Protein AF-A0A0Q8DLK9-F1 (afdb_monomer)

Solvent-accessible surface area (backbone atoms only — not comparable to full-atom values): 4175 Å² total; per-residue (Å²): 125,100,64,61,69,71,57,68,73,27,70,70,46,45,54,53,51,48,54,53,49,52,54,49,53,52,52,50,53,53,48,52,65,65,67,47,73,84,79,58,69,73,72,72,49,78,7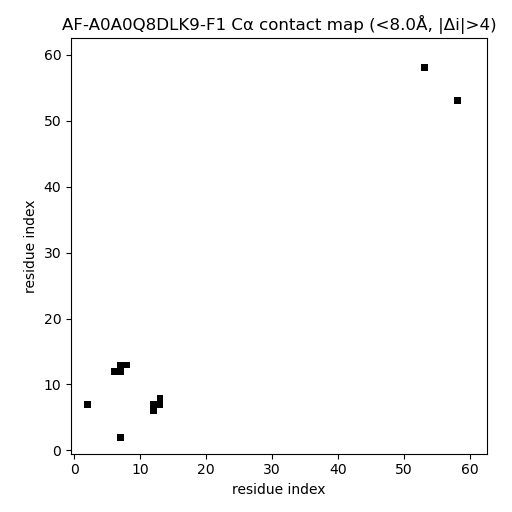6,79,77,70,74,90,64,84,89,51,98,62,80,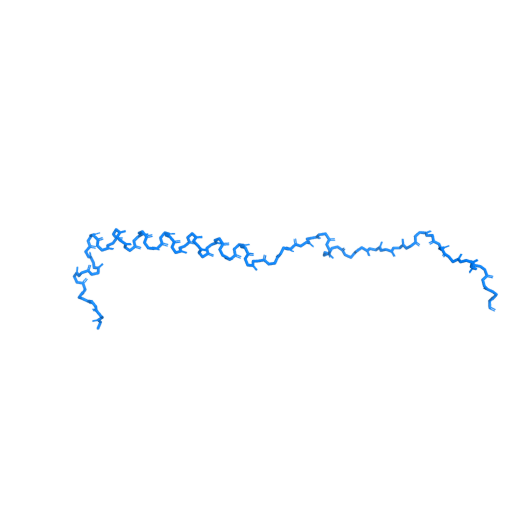78,66,82,129

Radius of gyration: 30.25 Å; Cα contacts (8 Å, |Δi|>4): 6; chains: 1; bounding box: 56×27×76 Å

Foldseek 3Di:
DPDDPCQCPDPVVVVVVVVVVVVVVVVVVVCVVVVPPPPPVVVVPPPPPPPPDDPDPCPCDDD

Structure (mmCIF, N/CA/C/O backbone):
data_AF-A0A0Q8DLK9-F1
#
_entry.id   AF-A0A0Q8DLK9-F1
#
loop_
_atom_site.group_PDB
_atom_site.id
_atom_site.type_symbol
_atom_site.label_atom_id
_atom_site.label_alt_id
_atom_site.label_comp_id
_atom_site.label_asym_id
_atom_site.label_entity_id
_atom_site.label_seq_id
_atom_site.pdbx_PDB_ins_code
_atom_site.Cartn_x
_atom_site.Cartn_y
_atom_site.Cartn_z
_atom_site.occupancy
_atom_site.B_iso_or_equiv
_atom_site.auth_seq_id
_atom_site.auth_comp_id
_atom_site.auth_asym_id
_atom_site.auth_atom_id
_atom_site.pdbx_PDB_model_num
ATOM 1 N N . MET A 1 1 ? 3.685 -7.188 -21.868 1.00 57.00 1 MET A N 1
ATOM 2 C CA . MET A 1 1 ? 4.101 -6.338 -20.728 1.00 57.00 1 MET A CA 1
ATOM 3 C C . MET A 1 1 ? 3.764 -4.895 -21.077 1.00 57.00 1 MET A C 1
ATOM 5 O O . MET A 1 1 ? 4.001 -4.525 -22.217 1.00 57.00 1 MET A O 1
ATOM 9 N N . LEU A 1 2 ? 3.159 -4.125 -20.159 1.00 82.12 2 LEU A N 1
ATOM 10 C CA . LEU A 1 2 ? 2.632 -2.777 -20.454 1.00 82.12 2 LEU A CA 1
ATOM 11 C C . LEU A 1 2 ? 3.738 -1.725 -20.692 1.00 82.12 2 LEU A C 1
ATOM 13 O O . LEU A 1 2 ? 3.481 -0.704 -21.317 1.00 82.12 2 LEU A O 1
ATOM 17 N N . PHE A 1 3 ? 4.965 -1.992 -20.229 1.00 84.75 3 PHE A N 1
ATOM 18 C CA . PHE A 1 3 ? 6.134 -1.128 -20.402 1.00 84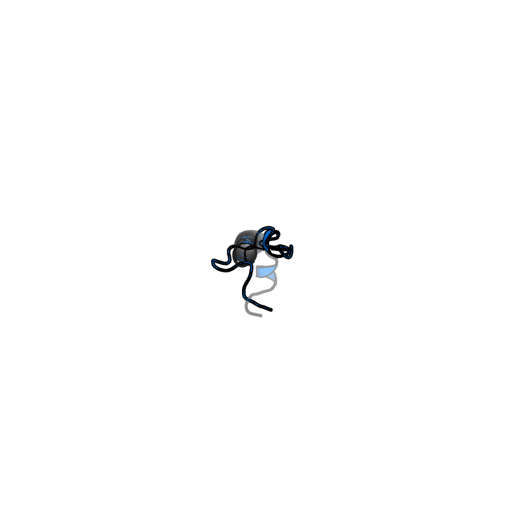.75 3 PHE A CA 1
ATOM 19 C C . PHE A 1 3 ? 7.359 -1.923 -20.883 1.00 84.75 3 PHE A C 1
ATOM 21 O O . PHE A 1 3 ? 7.478 -3.107 -20.550 1.00 84.75 3 PHE A O 1
ATOM 28 N N . PRO A 1 4 ? 8.289 -1.285 -21.619 1.00 91.31 4 PRO A N 1
ATOM 29 C CA . PRO A 1 4 ? 9.583 -1.872 -21.956 1.00 91.31 4 PRO A CA 1
ATOM 30 C C . PRO A 1 4 ? 10.442 -2.121 -20.709 1.00 91.31 4 PRO A C 1
ATOM 32 O O . PRO A 1 4 ? 10.494 -1.287 -19.805 1.00 91.31 4 PRO A O 1
ATOM 35 N N . GLU A 1 5 ? 11.187 -3.227 -20.686 1.00 86.31 5 GLU A N 1
ATOM 36 C CA . GLU A 1 5 ? 12.069 -3.590 -19.565 1.00 86.31 5 GLU A CA 1
ATOM 37 C C . GLU A 1 5 ? 13.121 -2.511 -19.260 1.00 86.31 5 GLU A C 1
ATOM 39 O O . GLU A 1 5 ? 13.379 -2.196 -18.097 1.00 86.31 5 GLU A O 1
ATOM 44 N N . ALA A 1 6 ? 13.676 -1.889 -20.304 1.00 89.25 6 ALA A N 1
ATOM 45 C CA . ALA A 1 6 ? 14.648 -0.806 -20.175 1.00 89.25 6 ALA A CA 1
ATOM 46 C C . ALA A 1 6 ? 14.092 0.409 -19.408 1.00 89.25 6 ALA A C 1
ATOM 48 O O . ALA A 1 6 ? 14.833 1.069 -18.683 1.00 89.25 6 ALA A O 1
ATOM 49 N N . LEU A 1 7 ? 12.788 0.686 -19.526 1.00 90.44 7 LEU A N 1
ATOM 50 C CA . LEU A 1 7 ? 12.132 1.789 -18.823 1.00 90.44 7 LEU A CA 1
ATOM 51 C C . LEU A 1 7 ? 11.987 1.477 -17.328 1.00 90.44 7 LEU A C 1
ATOM 53 O O . LEU A 1 7 ? 12.303 2.317 -16.489 1.00 90.44 7 LEU A O 1
ATOM 57 N N . VAL A 1 8 ? 11.565 0.256 -16.993 1.00 90.88 8 VAL A N 1
ATOM 58 C CA . VAL A 1 8 ? 11.358 -0.181 -15.601 1.00 90.88 8 VAL A CA 1
ATOM 59 C C . VAL A 1 8 ? 12.680 -0.271 -14.836 1.00 90.88 8 VAL A C 1
ATOM 61 O O . VAL A 1 8 ? 12.734 0.071 -13.658 1.00 90.88 8 VAL A O 1
ATOM 64 N N . ARG A 1 9 ? 13.763 -0.684 -15.504 1.00 91.88 9 ARG A N 1
ATOM 65 C CA . ARG A 1 9 ? 15.112 -0.729 -14.915 1.00 91.88 9 ARG A CA 1
ATOM 66 C C . ARG A 1 9 ? 15.814 0.631 -14.884 1.00 91.88 9 ARG A C 1
ATOM 68 O O . ARG A 1 9 ? 16.936 0.721 -14.390 1.00 91.88 9 ARG A O 1
ATOM 75 N N . SER A 1 10 ? 15.196 1.682 -15.421 1.00 94.88 10 SER A N 1
ATOM 76 C CA . SER A 1 10 ? 15.816 3.002 -15.467 1.00 94.88 10 SER A CA 1
ATOM 77 C C . SER A 1 10 ? 15.866 3.655 -14.082 1.00 94.88 10 SER A C 1
ATOM 79 O O . SER A 1 10 ? 14.943 3.555 -13.270 1.00 94.88 10 SER A O 1
ATOM 81 N N . HIS A 1 11 ? 16.950 4.385 -13.826 1.00 95.50 11 HIS A N 1
ATOM 82 C CA . HIS A 1 11 ? 17.146 5.105 -12.572 1.00 95.50 11 HIS A CA 1
ATOM 83 C C . HIS A 1 11 ? 16.044 6.137 -12.234 1.00 95.50 11 HIS A C 1
ATOM 85 O O . HIS A 1 11 ? 15.626 6.170 -11.073 1.00 95.50 11 HIS A O 1
ATOM 91 N N . PRO A 1 12 ? 15.529 6.962 -13.174 1.00 94.69 12 PRO A N 1
ATOM 92 C CA . PRO A 1 12 ? 14.452 7.903 -12.854 1.00 94.69 12 PRO A CA 1
ATOM 93 C C . PRO A 1 12 ? 13.141 7.192 -12.505 1.00 94.69 12 PRO A C 1
ATOM 95 O O . PRO A 1 12 ? 12.430 7.626 -11.599 1.00 94.69 12 PRO A O 1
ATOM 98 N N . PHE A 1 13 ? 12.840 6.070 -13.165 1.00 95.12 13 PHE A N 1
ATOM 99 C CA . PHE A 1 13 ? 11.671 5.260 -12.831 1.00 95.12 13 PHE A CA 1
ATOM 100 C C . PHE A 1 13 ? 11.774 4.695 -11.412 1.00 95.12 13 PHE A C 1
ATOM 102 O O . PHE A 1 13 ? 10.802 4.754 -10.664 1.00 95.12 13 PHE A O 1
ATOM 109 N N . ALA A 1 14 ? 12.957 4.226 -11.005 1.00 95.44 14 ALA A N 1
ATOM 110 C CA . ALA A 1 14 ? 13.190 3.732 -9.649 1.00 95.44 14 ALA A CA 1
ATOM 111 C C . ALA A 1 14 ? 12.939 4.807 -8.575 1.00 95.44 14 ALA A C 1
ATOM 113 O O . ALA A 1 14 ? 12.356 4.505 -7.536 1.00 95.44 14 ALA A O 1
ATOM 114 N N . ILE A 1 15 ? 13.316 6.065 -8.835 1.00 97.38 15 ILE A N 1
ATOM 115 C CA . ILE A 1 15 ? 13.053 7.188 -7.921 1.00 97.38 15 ILE A CA 1
ATOM 116 C C . ILE A 1 15 ? 11.540 7.400 -7.760 1.00 97.38 15 ILE A C 1
ATOM 118 O O . ILE A 1 15 ? 11.038 7.448 -6.638 1.00 97.38 15 ILE A O 1
ATOM 122 N N . LEU A 1 16 ? 10.797 7.471 -8.870 1.00 97.25 16 LEU A N 1
ATOM 123 C CA . LEU A 1 16 ? 9.337 7.621 -8.843 1.00 97.25 16 LEU A CA 1
ATOM 124 C C . LEU A 1 16 ? 8.654 6.433 -8.155 1.00 97.25 16 LEU A C 1
ATOM 126 O O . LEU A 1 16 ? 7.766 6.623 -7.324 1.00 97.25 16 LEU A O 1
ATOM 130 N N . ALA A 1 17 ? 9.098 5.213 -8.454 1.00 96.62 17 ALA A N 1
ATOM 131 C CA . ALA A 1 17 ? 8.593 3.999 -7.830 1.00 96.62 17 ALA A CA 1
ATOM 132 C C . ALA A 1 17 ? 8.838 4.002 -6.315 1.00 96.62 17 ALA A C 1
ATOM 134 O O . ALA A 1 17 ? 7.937 3.651 -5.558 1.00 96.62 17 ALA A O 1
ATOM 135 N N . ALA A 1 18 ? 10.010 4.458 -5.862 1.00 97.75 18 ALA A N 1
ATOM 136 C CA . ALA A 1 18 ? 10.312 4.600 -4.443 1.00 97.75 18 ALA A CA 1
ATOM 137 C C . ALA A 1 18 ? 9.383 5.617 -3.764 1.00 97.75 18 ALA A C 1
ATOM 139 O O . ALA A 1 18 ? 8.838 5.320 -2.703 1.00 97.75 18 ALA A O 1
ATOM 140 N N . PHE A 1 19 ? 9.124 6.773 -4.386 1.00 98.19 19 PHE A N 1
ATOM 141 C CA . PHE A 1 19 ? 8.161 7.745 -3.857 1.00 98.19 19 PHE A CA 1
ATOM 142 C C . PHE A 1 19 ? 6.758 7.151 -3.715 1.00 98.19 19 PHE A C 1
ATOM 144 O O . PHE A 1 19 ? 6.127 7.299 -2.666 1.00 98.19 19 PHE A O 1
ATOM 151 N N . VAL A 1 20 ? 6.265 6.456 -4.742 1.00 97.44 20 VAL A N 1
ATOM 152 C CA . VAL A 1 20 ? 4.951 5.797 -4.698 1.00 97.44 20 VAL A CA 1
ATOM 153 C C . VAL A 1 20 ? 4.925 4.711 -3.623 1.00 97.44 20 VAL A C 1
ATOM 155 O O . VAL A 1 20 ? 3.972 4.647 -2.845 1.00 97.44 20 VAL A O 1
ATOM 158 N N . ALA A 1 21 ? 5.976 3.894 -3.535 1.00 98.38 21 ALA A N 1
ATOM 159 C CA . ALA A 1 21 ? 6.089 2.824 -2.553 1.00 98.38 21 ALA A CA 1
ATOM 160 C C . ALA A 1 21 ? 6.085 3.369 -1.120 1.00 98.38 21 ALA A C 1
ATOM 162 O O . ALA A 1 21 ? 5.307 2.891 -0.300 1.00 98.38 21 ALA A O 1
ATOM 163 N N . ILE A 1 22 ? 6.879 4.404 -0.828 1.00 98.25 22 ILE A N 1
ATOM 164 C CA . ILE A 1 22 ? 6.943 5.027 0.502 1.00 98.25 22 ILE A CA 1
ATOM 165 C C . ILE A 1 22 ? 5.576 5.579 0.900 1.00 98.25 22 ILE A C 1
ATOM 167 O O . ILE A 1 22 ? 5.078 5.247 1.975 1.00 98.25 22 ILE A O 1
ATOM 171 N N . ASN A 1 23 ? 4.940 6.368 0.028 1.00 98.12 23 ASN A N 1
ATOM 172 C CA . ASN A 1 23 ? 3.610 6.908 0.306 1.00 98.12 23 ASN A CA 1
ATOM 173 C C . ASN A 1 23 ? 2.617 5.777 0.587 1.00 98.12 23 ASN A C 1
ATOM 175 O O . ASN A 1 23 ? 1.949 5.776 1.618 1.00 98.12 23 ASN A O 1
ATOM 179 N N . THR A 1 24 ? 2.572 4.775 -0.290 1.00 98.25 24 THR A N 1
ATOM 180 C CA . THR A 1 24 ? 1.653 3.640 -0.159 1.00 98.25 24 THR A CA 1
ATOM 181 C C . THR A 1 24 ? 1.872 2.895 1.155 1.00 98.25 24 THR A C 1
ATOM 183 O O . THR A 1 24 ? 0.915 2.666 1.888 1.00 98.25 24 THR A O 1
ATOM 186 N N . VAL A 1 25 ? 3.119 2.563 1.500 1.00 98.50 25 VAL A N 1
ATOM 187 C CA . VAL A 1 25 ? 3.450 1.848 2.740 1.00 98.50 25 VAL A CA 1
ATOM 188 C C . VAL A 1 25 ? 3.038 2.656 3.966 1.00 98.50 25 VAL A C 1
ATOM 190 O O . VAL A 1 25 ? 2.428 2.094 4.876 1.00 98.50 25 VAL A O 1
ATOM 193 N N . ILE A 1 26 ? 3.302 3.966 3.991 1.00 98.31 26 ILE A N 1
ATOM 194 C CA . ILE A 1 26 ? 2.895 4.840 5.099 1.00 98.31 26 ILE A CA 1
ATOM 195 C C . ILE A 1 26 ? 1.371 4.846 5.241 1.00 98.31 26 ILE A C 1
ATOM 197 O O . ILE A 1 26 ? 0.853 4.570 6.324 1.00 98.31 26 ILE A O 1
ATOM 201 N N . TYR A 1 27 ? 0.640 5.108 4.155 1.00 97.00 27 TYR A N 1
ATOM 202 C CA . TYR A 1 27 ? -0.821 5.168 4.197 1.00 97.00 27 TYR A CA 1
ATOM 203 C C . TYR A 1 27 ? -1.448 3.829 4.579 1.00 97.00 27 TYR A C 1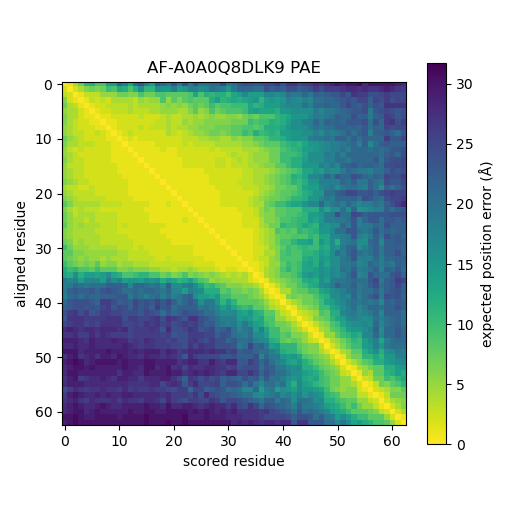
ATOM 205 O O . TYR A 1 27 ? -2.369 3.805 5.396 1.00 97.00 27 TYR A O 1
ATOM 213 N N . VAL A 1 28 ? -0.941 2.715 4.048 1.00 97.75 28 VAL A N 1
ATOM 214 C CA . VAL A 1 28 ? -1.402 1.368 4.407 1.00 97.75 28 VAL A CA 1
ATOM 215 C C . VAL A 1 28 ? -1.138 1.095 5.881 1.00 97.75 28 VAL A C 1
ATOM 217 O O . VAL A 1 28 ? -2.044 0.660 6.584 1.00 97.75 28 VAL A O 1
ATOM 220 N N . THR A 1 29 ? 0.057 1.417 6.380 1.00 97.44 29 THR A N 1
ATOM 221 C CA . THR A 1 29 ? 0.414 1.221 7.792 1.00 97.44 29 THR A CA 1
ATOM 222 C C . THR A 1 29 ? -0.530 1.995 8.709 1.00 97.44 29 THR A C 1
ATOM 224 O O . THR A 1 29 ? -1.088 1.424 9.645 1.00 97.44 29 THR A O 1
ATOM 227 N N . LEU A 1 30 ? -0.775 3.275 8.415 1.00 96.25 30 LEU A N 1
ATOM 228 C CA . LEU A 1 30 ? -1.705 4.104 9.185 1.00 96.25 30 LEU A CA 1
ATOM 229 C C . LEU A 1 30 ? -3.144 3.593 9.094 1.00 96.25 30 LEU A C 1
ATOM 231 O O . LEU A 1 30 ? -3.862 3.580 10.093 1.00 96.25 30 LEU A O 1
ATOM 235 N N . THR A 1 31 ? -3.561 3.155 7.909 1.00 96.56 31 THR A N 1
ATOM 236 C CA . THR A 1 31 ? -4.899 2.603 7.684 1.00 96.56 31 THR A CA 1
ATOM 237 C C . THR A 1 31 ? -5.096 1.332 8.493 1.00 96.56 31 THR A C 1
ATOM 239 O O . THR A 1 31 ? -6.093 1.226 9.193 1.00 96.56 31 THR A O 1
ATOM 242 N N . VAL A 1 32 ? -4.140 0.402 8.470 1.00 95.50 32 VAL A N 1
ATOM 243 C CA . VAL A 1 32 ? -4.194 -0.844 9.248 1.00 95.50 32 VAL A CA 1
ATOM 244 C C . VAL A 1 32 ? -4.183 -0.548 10.746 1.00 95.50 32 VAL A C 1
ATOM 246 O O . VAL A 1 32 ? -5.026 -1.064 11.477 1.00 95.50 32 VAL A O 1
ATOM 249 N N . ALA A 1 33 ? -3.290 0.336 11.203 1.00 92.94 33 ALA A N 1
ATOM 250 C CA . ALA A 1 33 ? -3.224 0.738 12.605 1.00 92.94 33 ALA A CA 1
ATOM 251 C C . ALA A 1 33 ? -4.545 1.357 13.093 1.00 92.94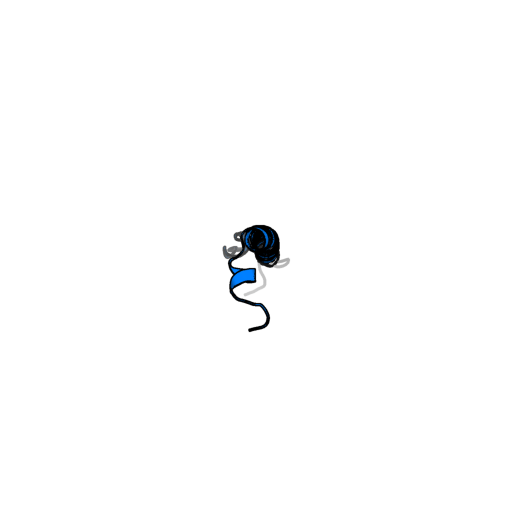 33 ALA A C 1
ATOM 253 O O . ALA A 1 33 ? -4.968 1.101 14.218 1.00 92.94 33 ALA A O 1
ATOM 254 N N . LYS A 1 34 ? -5.214 2.147 12.244 1.00 87.81 34 LYS A N 1
ATOM 255 C CA . LYS A 1 34 ? -6.491 2.799 12.562 1.00 87.81 34 LYS A CA 1
ATOM 256 C C . LYS A 1 34 ? -7.706 1.885 12.386 1.00 87.81 34 LYS A C 1
ATOM 258 O O . LYS A 1 34 ? -8.690 2.055 13.099 1.00 87.81 34 LYS A O 1
ATOM 263 N N . ALA A 1 35 ? -7.658 0.948 11.443 1.00 90.88 35 ALA A N 1
ATOM 264 C CA . ALA A 1 35 ? -8.704 -0.046 11.222 1.00 90.88 35 ALA A CA 1
ATOM 265 C C . ALA A 1 35 ? -8.729 -1.102 12.333 1.00 90.88 35 ALA A C 1
ATOM 267 O O . ALA A 1 35 ? -9.752 -1.760 12.524 1.00 90.88 35 ALA A O 1
ATOM 268 N N . MET A 1 36 ? -7.628 -1.258 13.077 1.00 84.56 36 MET A N 1
ATOM 269 C CA . MET A 1 36 ? -7.592 -2.148 14.226 1.00 84.56 36 MET A CA 1
ATOM 270 C C . MET A 1 36 ? -8.603 -1.668 15.282 1.00 84.56 36 MET A C 1
ATOM 272 O O . MET A 1 36 ? -8.509 -0.527 15.750 1.00 84.56 36 MET A O 1
ATOM 276 N N . PRO A 1 37 ? -9.583 -2.506 15.674 1.00 78.94 37 PRO A N 1
ATOM 277 C CA . PRO A 1 37 ? -10.518 -2.144 16.727 1.00 78.94 37 PRO A CA 1
ATOM 278 C C . PRO A 1 37 ? -9.731 -1.858 18.003 1.00 78.94 37 PRO A C 1
ATOM 280 O O . PRO A 1 37 ? -8.750 -2.535 18.308 1.00 78.94 37 PRO A O 1
ATOM 283 N N . LYS A 1 38 ? -10.150 -0.836 18.752 1.00 70.19 38 LYS A N 1
ATOM 284 C CA . LYS A 1 38 ? -9.498 -0.438 20.001 1.00 70.19 38 LYS A CA 1
ATOM 285 C C . LYS A 1 38 ? -9.573 -1.613 20.979 1.00 70.19 38 LYS A C 1
ATOM 287 O O . LYS A 1 38 ? -10.628 -1.881 21.546 1.00 70.19 38 LYS A O 1
ATOM 292 N N . ILE A 1 39 ? -8.472 -2.353 21.123 1.00 67.00 39 ILE A N 1
ATOM 293 C CA . ILE A 1 39 ? -8.394 -3.521 22.003 1.00 67.00 39 ILE A CA 1
ATOM 294 C C . ILE A 1 39 ? -8.417 -3.001 23.441 1.00 67.00 39 ILE A C 1
ATOM 296 O O . ILE A 1 39 ? -7.397 -2.598 24.000 1.00 67.00 39 ILE A O 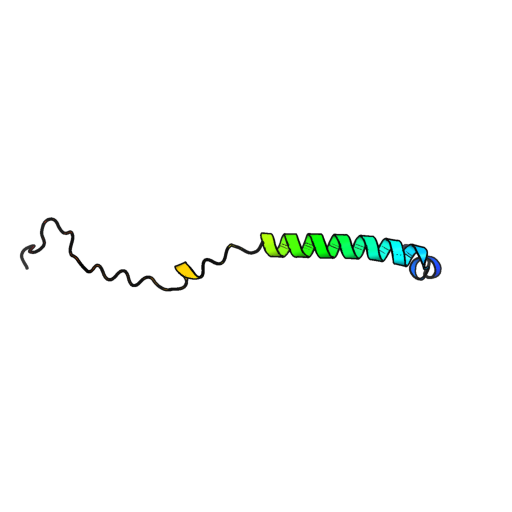1
ATOM 300 N N . TYR A 1 40 ? -9.604 -2.962 24.040 1.00 68.94 40 TYR A N 1
ATOM 301 C CA . TYR A 1 40 ? -9.763 -2.647 25.452 1.00 68.94 40 TYR A CA 1
ATOM 302 C C . TYR A 1 40 ? -9.332 -3.864 26.281 1.00 68.94 40 TYR A C 1
ATOM 304 O O . TYR A 1 40 ? -10.148 -4.697 26.665 1.00 68.94 40 TYR A O 1
ATOM 312 N N . PHE A 1 41 ? -8.037 -3.958 26.603 1.00 63.47 41 PHE A N 1
ATOM 313 C CA . PHE A 1 41 ? -7.502 -4.993 27.505 1.00 63.47 41 PHE A CA 1
ATOM 314 C C . PHE A 1 41 ? -8.191 -5.009 28.887 1.00 63.47 41 PHE A C 1
ATOM 316 O O . PHE A 1 41 ? -8.162 -6.024 29.582 1.00 63.47 41 PHE A O 1
ATOM 323 N N . GLY A 1 42 ? -8.837 -3.901 29.275 1.00 64.94 42 GLY A N 1
ATOM 324 C CA . GLY A 1 42 ? -9.639 -3.789 30.496 1.00 64.94 42 GLY A CA 1
ATOM 325 C C . GLY A 1 42 ? -10.928 -4.621 30.493 1.00 64.94 42 GLY A C 1
ATOM 326 O O . GLY A 1 42 ? -11.311 -5.098 31.558 1.00 64.94 42 GLY A O 1
ATOM 327 N N . ASP A 1 43 ? -11.543 -4.857 29.328 1.00 61.12 43 ASP A N 1
ATOM 328 C CA . ASP A 1 43 ? -12.730 -5.723 29.191 1.00 61.12 43 ASP A CA 1
ATOM 329 C C . ASP A 1 43 ? -12.357 -7.207 29.079 1.00 61.12 43 ASP A C 1
ATOM 331 O O . ASP A 1 43 ? -13.169 -8.086 29.367 1.00 61.12 43 ASP A O 1
ATOM 335 N N . TYR A 1 44 ? -11.108 -7.509 28.706 1.00 60.22 44 TYR A N 1
ATOM 336 C CA . TYR A 1 44 ? -10.626 -8.889 28.612 1.00 60.22 44 TYR A CA 1
ATOM 337 C C . TYR A 1 44 ? -10.404 -9.531 29.989 1.00 60.22 44 TYR A C 1
ATOM 339 O O . TYR A 1 44 ? -10.444 -10.755 30.136 1.00 60.22 44 TYR A O 1
ATOM 347 N N . ARG A 1 45 ? -10.219 -8.722 31.042 1.00 62.09 45 ARG A N 1
ATOM 348 C CA . ARG A 1 45 ? -10.334 -9.223 32.412 1.00 62.09 45 ARG A CA 1
ATOM 349 C C . ARG A 1 45 ? -11.814 -9.317 32.744 1.00 62.09 45 ARG A C 1
ATOM 351 O O . ARG A 1 45 ? -12.462 -8.293 32.932 1.00 62.09 45 ARG A O 1
ATOM 358 N N . ARG A 1 46 ? -12.332 -10.547 32.877 1.00 60.94 46 ARG A N 1
ATOM 359 C CA . ARG A 1 46 ? -13.632 -10.800 33.518 1.00 60.94 46 ARG A CA 1
ATOM 360 C C . ARG A 1 46 ? -13.681 -9.985 34.809 1.00 60.94 46 ARG A C 1
ATOM 362 O O . ARG A 1 46 ? -13.038 -10.352 35.793 1.00 60.94 46 ARG A O 1
ATOM 369 N N . ARG A 1 47 ? -14.431 -8.881 34.813 1.00 62.69 47 ARG A N 1
ATOM 370 C CA . ARG A 1 47 ? -14.813 -8.222 36.055 1.00 62.69 47 ARG A CA 1
ATOM 371 C C . ARG A 1 47 ? -15.621 -9.257 36.825 1.00 62.69 47 ARG A C 1
ATOM 373 O O . ARG A 1 47 ? -16.762 -9.547 36.473 1.00 62.69 47 ARG A O 1
ATOM 380 N N . ARG A 1 48 ? -15.009 -9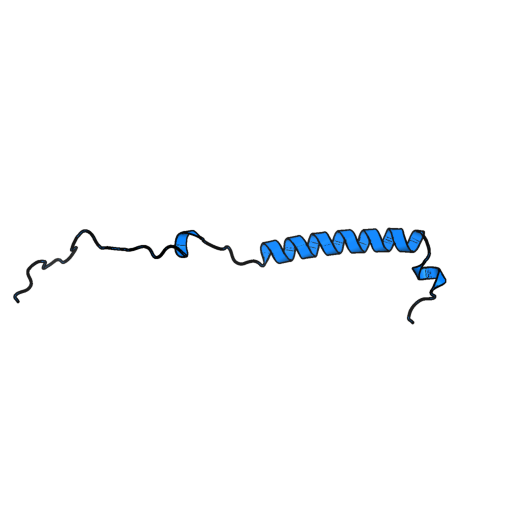.856 37.850 1.00 63.12 48 ARG A N 1
ATOM 381 C CA . ARG A 1 48 ? -15.750 -10.498 38.934 1.00 63.12 48 ARG A CA 1
ATOM 382 C C . ARG A 1 48 ? -16.508 -9.377 39.630 1.00 63.12 48 ARG A C 1
ATOM 384 O O . ARG A 1 48 ? -16.024 -8.790 40.589 1.00 63.12 48 ARG A O 1
ATOM 391 N N . TYR A 1 49 ? -17.672 -9.029 39.097 1.00 59.44 49 TYR A N 1
ATOM 392 C CA . TYR A 1 49 ? -18.681 -8.321 39.861 1.00 59.44 49 TYR A CA 1
ATOM 393 C C . TYR A 1 49 ? -19.239 -9.313 40.886 1.00 59.44 49 TYR A C 1
ATOM 395 O O . TYR A 1 49 ? -20.353 -9.806 40.749 1.00 59.44 49 TYR A O 1
ATOM 403 N N . GLU A 1 50 ? -18.443 -9.660 41.896 1.00 64.12 50 GLU A N 1
ATOM 404 C CA . GLU A 1 50 ? -19.008 -10.145 43.147 1.00 64.12 50 GLU A CA 1
ATOM 405 C C . GLU A 1 50 ? -19.661 -8.918 43.779 1.00 64.12 50 GLU A C 1
ATOM 407 O O . GLU A 1 50 ? -18.990 -7.991 44.233 1.00 64.12 50 GLU A O 1
ATOM 412 N N . ARG A 1 51 ? -20.994 -8.845 43.690 1.00 62.59 51 ARG A N 1
ATOM 413 C CA . ARG A 1 51 ? -21.772 -7.885 44.474 1.00 62.59 51 ARG A CA 1
ATOM 414 C C . ARG A 1 51 ? -21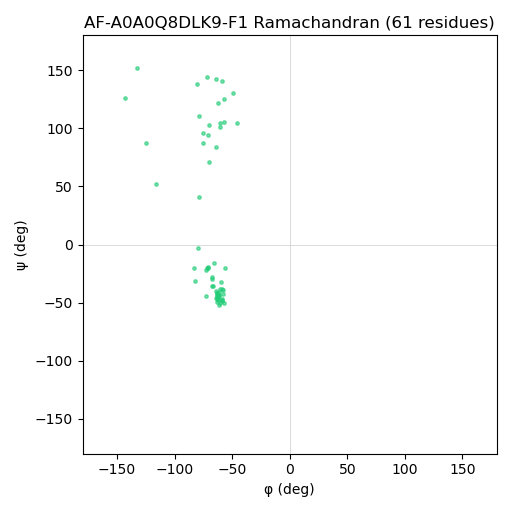.428 -8.151 45.938 1.00 62.59 51 ARG A C 1
ATOM 416 O O . ARG A 1 51 ? -21.887 -9.139 46.494 1.00 62.59 51 ARG A O 1
ATOM 423 N N . ALA A 1 52 ? -20.631 -7.271 46.537 1.00 61.91 52 ALA A N 1
ATOM 424 C CA . ALA A 1 52 ? -20.323 -7.327 47.962 1.00 61.91 52 ALA A CA 1
ATOM 425 C C . ALA A 1 52 ? -21.564 -7.060 48.832 1.00 61.91 52 ALA A C 1
ATOM 427 O O . ALA A 1 52 ? -21.556 -7.356 50.019 1.00 61.91 52 ALA A O 1
ATOM 428 N N . GLU A 1 53 ? -22.632 -6.503 48.249 1.00 63.78 53 GLU A N 1
ATOM 429 C CA . GLU A 1 53 ? -23.768 -6.012 49.014 1.00 63.78 53 GLU A CA 1
ATOM 430 C C . GLU A 1 53 ? -25.100 -6.266 48.295 1.00 63.78 53 GLU A C 1
ATOM 432 O O . GLU A 1 53 ? -25.311 -5.895 47.130 1.00 63.78 53 GLU A O 1
ATOM 437 N N . THR A 1 54 ? -26.015 -6.917 49.011 1.00 69.88 54 THR A N 1
ATOM 438 C CA . THR A 1 54 ? -27.383 -7.187 48.571 1.00 69.88 54 THR A CA 1
ATOM 439 C C . THR A 1 54 ? -28.198 -5.901 48.667 1.00 69.88 54 THR A C 1
ATOM 441 O O . THR A 1 54 ? -28.747 -5.577 49.711 1.00 69.88 54 THR A O 1
ATOM 444 N N . ARG A 1 55 ? -28.333 -5.166 47.557 1.00 67.88 55 ARG A N 1
ATOM 445 C CA . ARG A 1 55 ? -29.271 -4.027 47.441 1.00 67.88 55 ARG A CA 1
ATOM 446 C C . ARG A 1 55 ? -30.722 -4.470 47.194 1.00 67.88 55 ARG A C 1
ATOM 448 O O . ARG A 1 55 ? -31.412 -3.897 46.354 1.00 67.88 55 ARG A O 1
ATOM 455 N N . SER A 1 56 ? -31.163 -5.529 47.867 1.00 69.56 56 SER A N 1
ATOM 456 C CA . SER A 1 56 ? -32.573 -5.928 47.856 1.00 69.56 56 SER A CA 1
ATOM 457 C C . SER A 1 56 ? -33.346 -5.061 48.847 1.00 69.56 56 SER A C 1
ATOM 459 O O . SER A 1 56 ? -32.869 -4.827 49.952 1.00 69.56 56 SER A O 1
ATOM 461 N N . ILE A 1 57 ? -34.546 -4.615 48.470 1.00 69.56 57 ILE A N 1
ATOM 462 C CA . ILE A 1 57 ? -35.484 -3.928 49.380 1.00 69.56 57 ILE A CA 1
ATOM 463 C C . ILE A 1 57 ? -36.072 -4.926 50.402 1.00 69.56 57 ILE A C 1
ATOM 465 O O . ILE A 1 57 ? -36.518 -4.532 51.473 1.00 69.56 57 ILE A O 1
ATOM 469 N N . TYR A 1 58 ? -35.990 -6.225 50.098 1.00 70.00 58 TYR A N 1
ATOM 470 C CA . TYR A 1 58 ? -36.307 -7.335 50.994 1.00 70.00 58 TYR A CA 1
ATOM 471 C C . TYR A 1 58 ? -35.097 -8.275 51.072 1.00 70.00 58 TYR A C 1
ATOM 473 O O . TYR A 1 58 ? -34.984 -9.190 50.251 1.00 70.00 58 TYR A O 1
ATOM 481 N N . PRO A 1 59 ? -34.134 -8.029 51.974 1.00 67.69 59 PRO A N 1
ATOM 482 C CA . PRO A 1 59 ? -32.995 -8.930 52.147 1.00 67.69 59 PRO A CA 1
ATOM 483 C C . PRO A 1 59 ? -33.41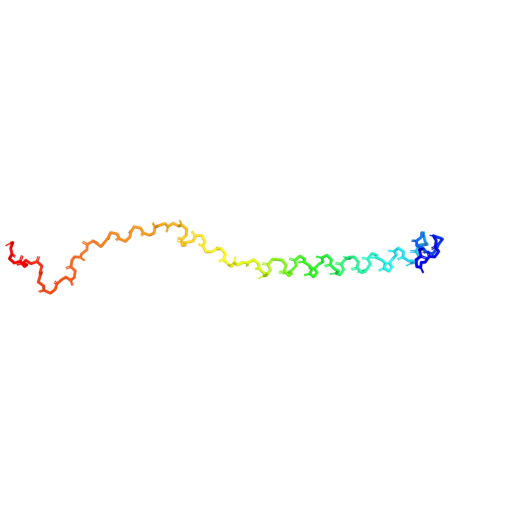6 -10.291 52.730 1.00 67.69 59 PRO A C 1
ATOM 485 O O . PRO A 1 59 ? -32.817 -11.300 52.374 1.00 67.69 59 PRO A O 1
ATOM 488 N N . ASP A 1 60 ? -34.501 -10.324 53.509 1.00 70.38 60 ASP A N 1
ATOM 489 C CA . ASP A 1 60 ? -35.020 -11.510 54.200 1.00 70.38 60 ASP A CA 1
ATOM 490 C C . ASP A 1 60 ? -36.419 -11.901 53.691 1.00 70.38 60 ASP A C 1
ATOM 492 O O . ASP A 1 60 ? -37.377 -12.022 54.456 1.00 70.38 60 ASP A O 1
ATOM 496 N N . GLY A 1 61 ? -36.576 -12.053 52.373 1.00 66.75 61 GLY A N 1
ATOM 497 C CA . GLY A 1 61 ? -37.781 -12.680 51.827 1.00 66.75 61 GLY A CA 1
ATOM 498 C C . GLY A 1 61 ? -37.939 -14.083 52.418 1.00 66.75 61 GLY A C 1
ATOM 499 O O . GLY A 1 61 ? -37.000 -14.876 52.373 1.00 66.75 61 GLY A O 1
ATOM 500 N N . THR A 1 62 ? -39.096 -14.358 53.021 1.00 63.94 62 THR A N 1
ATOM 501 C CA . THR A 1 62 ? -39.399 -15.623 53.703 1.00 63.94 62 THR A CA 1
ATOM 502 C C . THR A 1 62 ? -39.050 -16.830 52.834 1.00 63.94 62 THR A C 1
ATOM 504 O O . THR A 1 62 ? -39.415 -16.882 51.661 1.00 63.94 62 THR A O 1
ATOM 507 N N . ARG A 1 63 ? -38.311 -17.742 53.467 1.00 58.28 63 ARG A N 1
ATOM 508 C CA . ARG A 1 63 ? -37.724 -18.981 52.950 1.00 58.28 63 ARG A CA 1
ATOM 509 C C . ARG A 1 63 ? -38.703 -19.874 52.194 1.00 58.28 63 ARG A C 1
ATOM 511 O O . ARG A 1 63 ? -39.864 -19.968 52.648 1.00 58.28 63 ARG A O 1
#

Sequence (63 aa):
MLFPEALVRSHPFAILAAFVAINTVIYVTLTVAKAMPKIYFGDYRRRRYERAETRSIYPDGTR

pLDDT: mean 81.27, std 15.07, range [57.0, 98.5]

Mean predicted aligned error: 13.69 Å

Secondary structure (DSSP, 8-state):
--S-HHHHTSHHHHHHHHHHHHHHHHHHHHHHHHHS----HHHHS------SS---S-TT---